Protein AF-A0A915K397-F1 (afdb_monomer)

Organism: Romanomermis culicivorax (NCBI:txid13658)

Sequence (78 aa):
EFLNYYAGPGIQHVALYTNDIVGSIRALKNRRVEFYTIENVYSKNCDGFGAGNFKALFEAVENGQRARGNLLPNNGYL

InterPro domains:
  IPR005956 4-hydroxyphenylpyruvate dioxygenase [PTHR11959] (1-42)
  IPR029068 Glyoxalase/Bleomycin resistance protein/Dihydroxybiphenyl dioxygenase [G3DSA:3.10.180.10] (1-41)
  IPR029068 Glyoxalase/Bleomycin resistance protein/Dihydroxybiphenyl dioxygenase [G3DSA:3.10.180.10] (42-72)
  IPR029068 Glyoxalase/Bleomycin resistance protein/Dihydroxybiphenyl dioxygenase [SSF54593] (1-71)

Structure (mmCIF, N/CA/C/O backbone):
data_AF-A0A915K397-F1
#
_entry.id   AF-A0A915K397-F1
#
loop_
_atom_site.group_PDB
_atom_site.id
_atom_site.type_symbol
_atom_site.label_atom_id
_atom_site.label_alt_id
_atom_site.label_comp_id
_atom_site.label_asym_id
_atom_site.label_entity_id
_atom_site.label_seq_id
_atom_site.pdbx_PDB_ins_code
_atom_site.Cartn_x
_atom_site.Cartn_y
_atom_site.Cartn_z
_atom_site.occupancy
_atom_site.B_iso_or_equiv
_atom_site.auth_seq_id
_atom_site.auth_comp_id
_atom_site.auth_asym_id
_atom_site.auth_atom_id
_atom_site.pdbx_PDB_model_num
ATOM 1 N N . GLU A 1 1 ? 14.278 2.121 -10.694 1.00 69.44 1 GLU A N 1
ATOM 2 C CA . GLU A 1 1 ? 13.805 0.719 -10.793 1.00 69.44 1 GLU A CA 1
ATOM 3 C C . GLU A 1 1 ? 12.726 0.544 -11.862 1.00 69.44 1 GLU A C 1
ATOM 5 O O . GLU A 1 1 ? 13.012 -0.119 -12.845 1.00 69.44 1 GLU A O 1
ATOM 10 N N . PHE A 1 2 ? 11.535 1.144 -11.716 1.00 74.69 2 PHE A N 1
ATOM 11 C CA . PHE A 1 2 ? 10.388 0.904 -12.610 1.00 74.69 2 PHE A CA 1
ATOM 12 C C . PHE A 1 2 ? 10.729 1.019 -14.107 1.00 74.69 2 PHE A C 1
ATOM 14 O O . PHE A 1 2 ? 10.540 0.063 -14.846 1.00 74.69 2 PHE A O 1
ATOM 21 N N . LEU A 1 3 ? 11.324 2.136 -14.538 1.00 72.88 3 LEU A N 1
ATOM 22 C CA . LEU A 1 3 ? 11.696 2.344 -15.945 1.00 72.88 3 LEU A CA 1
ATOM 23 C C . LEU A 1 3 ? 12.724 1.323 -16.457 1.00 72.88 3 LEU A C 1
ATOM 25 O O . LEU A 1 3 ? 12.670 0.935 -17.617 1.00 72.88 3 LEU A O 1
ATOM 29 N N . ASN A 1 4 ? 13.638 0.871 -15.592 1.00 75.81 4 ASN A N 1
ATOM 30 C CA . ASN A 1 4 ? 14.670 -0.102 -15.955 1.00 75.81 4 ASN A CA 1
ATOM 31 C C . ASN A 1 4 ? 14.083 -1.514 -16.069 1.00 75.81 4 ASN A C 1
ATOM 33 O O . ASN A 1 4 ? 14.480 -2.265 -16.950 1.00 75.81 4 ASN A O 1
ATOM 37 N N . TYR A 1 5 ? 13.141 -1.872 -15.189 1.00 75.75 5 TYR A N 1
ATOM 38 C CA . TYR A 1 5 ? 12.493 -3.185 -15.200 1.00 75.75 5 TYR A CA 1
ATOM 39 C C . TYR A 1 5 ? 11.448 -3.307 -16.318 1.00 75.75 5 TYR A C 1
ATOM 41 O O . TYR A 1 5 ? 11.375 -4.334 -16.982 1.00 75.75 5 TYR A O 1
ATOM 49 N N . TYR A 1 6 ? 10.665 -2.251 -16.553 1.00 78.06 6 TYR A N 1
ATOM 50 C CA . TYR A 1 6 ? 9.594 -2.229 -17.558 1.00 78.06 6 TYR A CA 1
ATOM 51 C C . TYR A 1 6 ? 10.016 -1.601 -18.897 1.00 78.06 6 TYR A C 1
ATOM 53 O O . TYR A 1 6 ? 9.177 -1.415 -19.773 1.00 78.06 6 TYR A O 1
ATOM 61 N N . ALA A 1 7 ? 11.309 -1.292 -19.062 1.00 78.31 7 ALA A N 1
ATOM 62 C CA . ALA A 1 7 ? 11.919 -0.766 -20.287 1.00 78.31 7 ALA A CA 1
ATOM 63 C C . ALA A 1 7 ? 11.214 0.472 -20.887 1.00 78.31 7 ALA A C 1
ATOM 65 O O . ALA A 1 7 ? 11.176 0.647 -22.104 1.00 78.31 7 ALA A O 1
ATOM 66 N N . GLY A 1 8 ? 10.657 1.346 -20.042 1.00 83.06 8 GLY A N 1
ATOM 67 C CA . GLY A 1 8 ? 9.967 2.553 -20.494 1.00 83.06 8 GLY A CA 1
ATOM 68 C C . GLY A 1 8 ? 8.988 3.149 -19.477 1.00 83.06 8 GLY A C 1
ATOM 69 O O . GLY A 1 8 ? 8.770 2.574 -18.407 1.00 83.06 8 GLY A O 1
ATOM 70 N N . PRO A 1 9 ? 8.419 4.332 -19.780 1.00 86.81 9 PRO A N 1
ATOM 71 C CA . PRO A 1 9 ? 7.397 4.971 -18.955 1.00 86.81 9 PRO A CA 1
ATOM 72 C C . PRO A 1 9 ? 6.093 4.164 -18.936 1.00 86.81 9 PRO A C 1
ATOM 74 O O . PRO A 1 9 ? 5.740 3.499 -19.907 1.00 86.81 9 PRO A O 1
ATOM 77 N N . GLY A 1 10 ? 5.351 4.253 -17.831 1.00 88.94 10 GLY A N 1
ATOM 78 C CA . GLY A 1 10 ? 4.110 3.507 -17.648 1.00 88.94 10 GLY A CA 1
ATOM 79 C C . GLY A 1 10 ? 3.436 3.777 -16.305 1.00 88.94 10 GLY A C 1
ATOM 80 O O . GLY A 1 10 ? 3.904 4.589 -15.506 1.00 88.94 10 GLY A O 1
ATOM 81 N N . ILE A 1 11 ? 2.321 3.087 -16.063 1.00 87.19 11 ILE A N 1
ATOM 82 C CA . ILE A 1 11 ? 1.545 3.206 -14.824 1.00 87.19 11 ILE A CA 1
ATOM 83 C C . ILE A 1 11 ? 2.239 2.403 -13.722 1.00 87.19 11 ILE A C 1
ATOM 85 O O . ILE A 1 11 ? 2.381 1.188 -13.829 1.00 87.19 11 ILE A O 1
ATOM 89 N N . GLN A 1 12 ? 2.645 3.083 -12.651 1.00 85.25 12 GLN A N 1
ATOM 90 C CA . GLN A 1 12 ? 3.342 2.453 -11.527 1.00 85.25 12 GLN A CA 1
ATOM 91 C C . GLN A 1 12 ? 2.385 1.901 -10.462 1.00 85.25 12 GLN A C 1
ATOM 93 O O . GLN A 1 12 ? 2.679 0.886 -9.835 1.00 85.25 12 GLN A O 1
ATOM 98 N N . HIS A 1 13 ? 1.258 2.573 -10.224 1.00 84.38 13 HIS A N 1
ATOM 99 C CA . HIS A 1 13 ? 0.280 2.166 -9.220 1.00 84.38 13 HIS A CA 1
ATOM 100 C C . HIS A 1 13 ? -1.123 2.666 -9.571 1.00 84.38 13 HIS A C 1
ATOM 102 O O . HIS A 1 13 ? -1.291 3.624 -10.324 1.00 84.38 13 HIS A O 1
ATOM 108 N N . VAL A 1 14 ? -2.126 2.016 -8.981 1.00 87.81 14 VAL A N 1
ATOM 109 C CA . VAL A 1 14 ? -3.535 2.408 -9.055 1.00 87.81 14 VAL A CA 1
ATOM 110 C C . VAL A 1 14 ? -4.057 2.549 -7.630 1.00 87.81 14 VAL A C 1
ATOM 112 O O . VAL A 1 14 ? -3.908 1.635 -6.820 1.00 87.81 14 VAL A O 1
ATOM 115 N N . ALA A 1 15 ? -4.656 3.697 -7.317 1.00 88.38 15 ALA A N 1
ATOM 116 C CA . ALA A 1 15 ? -5.291 3.928 -6.027 1.00 88.38 15 ALA A CA 1
ATOM 117 C C . ALA A 1 15 ? -6.731 3.400 -6.047 1.00 88.38 15 ALA A C 1
ATOM 119 O O . ALA A 1 15 ? -7.501 3.709 -6.955 1.00 88.38 15 ALA A O 1
ATOM 120 N N . LEU A 1 16 ? -7.096 2.621 -5.029 1.00 88.00 16 LEU A N 1
ATOM 121 C CA . LEU A 1 16 ? -8.450 2.107 -4.841 1.00 88.00 16 LEU A CA 1
ATOM 122 C C . LEU A 1 16 ? -9.083 2.779 -3.624 1.00 88.00 16 LEU A C 1
ATOM 124 O O . LEU A 1 16 ? -8.497 2.801 -2.542 1.00 88.00 16 LEU A O 1
ATOM 128 N N . TYR A 1 17 ? -10.283 3.319 -3.810 1.00 90.56 17 TYR A N 1
ATOM 129 C CA . TYR A 1 17 ? -11.050 3.955 -2.745 1.00 90.56 17 TYR A CA 1
ATOM 130 C C . TYR A 1 17 ? -11.866 2.927 -1.954 1.00 90.56 17 TYR A C 1
ATOM 132 O O . TYR A 1 17 ? -12.438 1.999 -2.525 1.00 90.56 17 TYR A O 1
ATOM 140 N N . THR A 1 18 ? -11.957 3.117 -0.638 1.00 90.69 18 THR A N 1
ATOM 141 C CA . THR A 1 18 ? -12.832 2.332 0.235 1.00 90.69 18 THR A CA 1
ATOM 142 C C . THR A 1 18 ? -13.336 3.175 1.400 1.00 90.69 18 THR A C 1
ATOM 144 O O . THR A 1 18 ? -12.624 4.042 1.903 1.00 90.69 18 THR A O 1
ATOM 147 N N . ASN A 1 19 ? -14.557 2.881 1.845 1.00 93.62 19 ASN A N 1
ATOM 148 C CA . ASN A 1 19 ? -15.158 3.468 3.044 1.00 93.62 19 ASN A CA 1
ATOM 149 C C . ASN A 1 19 ? -14.786 2.706 4.331 1.00 93.62 19 ASN A C 1
ATOM 151 O O . ASN A 1 19 ? -15.020 3.209 5.424 1.00 93.62 19 ASN A O 1
ATOM 155 N N . ASP A 1 20 ? -14.210 1.504 4.215 1.00 92.25 20 ASP A N 1
ATOM 156 C CA . ASP A 1 20 ? -13.760 0.688 5.350 1.00 92.25 20 ASP A CA 1
ATOM 157 C C . ASP A 1 20 ? -12.370 0.113 5.061 1.00 92.25 20 ASP A C 1
ATOM 159 O O . ASP A 1 20 ? -12.205 -0.999 4.545 1.00 92.25 20 ASP A O 1
ATOM 163 N N . ILE A 1 21 ? -11.344 0.899 5.387 1.00 89.50 21 ILE A N 1
ATOM 164 C CA . ILE A 1 21 ? -9.945 0.523 5.171 1.00 89.50 21 ILE A CA 1
ATOM 165 C C . ILE A 1 21 ? -9.552 -0.715 5.992 1.00 89.50 21 ILE A C 1
ATOM 167 O O . ILE A 1 21 ? -8.821 -1.570 5.498 1.00 89.50 21 ILE A O 1
ATOM 171 N N . VAL A 1 22 ? -10.071 -0.880 7.213 1.00 90.25 22 VAL A N 1
ATOM 172 C CA . VAL A 1 22 ? -9.697 -1.998 8.094 1.00 90.25 22 VAL A CA 1
ATOM 173 C C . VAL A 1 22 ? -10.279 -3.310 7.575 1.00 90.25 22 VAL A C 1
ATOM 175 O O . VAL A 1 22 ? -9.546 -4.299 7.454 1.00 90.25 22 VAL A O 1
ATOM 178 N N . GLY A 1 23 ? -11.569 -3.329 7.233 1.00 93.56 23 GLY A N 1
ATOM 179 C CA . GLY A 1 23 ? -12.214 -4.493 6.626 1.00 93.56 23 GLY A CA 1
ATOM 180 C C . GLY A 1 23 ? -11.592 -4.854 5.279 1.00 93.56 23 GLY A C 1
ATOM 181 O O . GLY A 1 23 ? -11.272 -6.023 5.039 1.00 93.56 23 GLY A O 1
ATOM 182 N N . SER A 1 24 ? -11.317 -3.849 4.442 1.00 94.25 24 SER A N 1
ATOM 183 C CA . SER A 1 24 ? -10.682 -4.043 3.132 1.00 94.25 24 SER A CA 1
ATOM 184 C C . SER A 1 24 ? -9.299 -4.688 3.257 1.00 94.25 24 SER A C 1
ATOM 186 O O . SER A 1 24 ? -9.026 -5.696 2.602 1.00 94.25 24 SER A O 1
ATOM 188 N N . ILE A 1 25 ? -8.438 -4.176 4.144 1.00 90.75 25 ILE A N 1
ATOM 189 C CA . ILE A 1 25 ? -7.093 -4.732 4.359 1.00 90.75 25 ILE A CA 1
ATOM 190 C C . ILE A 1 25 ? -7.161 -6.153 4.928 1.00 90.75 25 ILE A C 1
ATOM 192 O O . ILE A 1 25 ? -6.418 -7.023 4.474 1.00 90.75 25 ILE A O 1
ATOM 196 N N . ARG A 1 26 ? -8.064 -6.432 5.879 1.00 93.00 26 ARG A N 1
ATOM 197 C CA . ARG A 1 26 ? -8.262 -7.798 6.402 1.00 93.00 26 ARG A CA 1
ATOM 198 C C . ARG A 1 26 ? -8.659 -8.773 5.293 1.00 93.00 26 ARG A C 1
ATOM 200 O O . ARG A 1 26 ? -8.069 -9.847 5.188 1.00 93.00 26 ARG A O 1
ATOM 207 N N . ALA A 1 27 ? -9.612 -8.393 4.443 1.00 95.31 27 ALA A N 1
ATOM 208 C CA . ALA A 1 27 ? -10.053 -9.224 3.325 1.00 95.31 27 ALA A CA 1
ATOM 209 C C . ALA A 1 27 ? -8.923 -9.488 2.314 1.00 95.31 27 ALA A C 1
ATOM 211 O O . ALA A 1 27 ? -8.772 -10.616 1.844 1.00 95.31 27 ALA A O 1
ATOM 212 N N . LEU A 1 28 ? -8.107 -8.476 2.008 1.00 95.06 28 LEU A N 1
ATOM 213 C CA . LEU A 1 28 ? -6.953 -8.614 1.116 1.00 95.06 28 LEU A CA 1
ATOM 214 C C . LEU A 1 28 ? -5.867 -9.519 1.719 1.00 95.06 28 LEU A C 1
ATOM 216 O O . LEU A 1 28 ? -5.387 -10.425 1.037 1.00 95.06 28 LEU A O 1
ATOM 220 N N . LYS A 1 29 ? -5.547 -9.366 3.011 1.00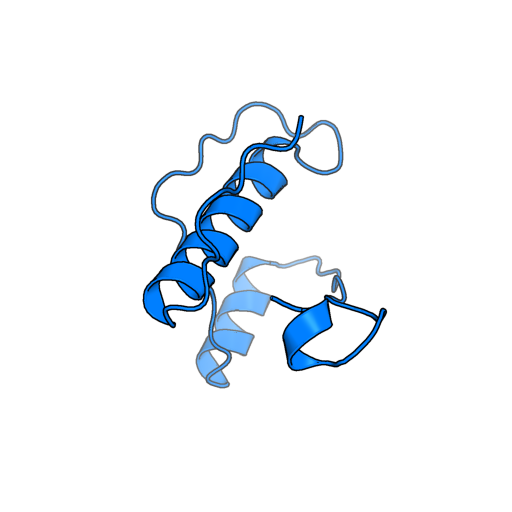 90.50 29 LYS A N 1
ATOM 221 C CA . LYS A 1 29 ? -4.604 -10.255 3.713 1.00 90.50 29 LYS A CA 1
ATOM 222 C C . LYS A 1 29 ? -5.076 -11.710 3.723 1.00 90.50 29 LYS A C 1
ATOM 224 O O . LYS A 1 29 ? -4.285 -12.606 3.440 1.00 90.50 29 LYS A O 1
ATOM 229 N N . ASN A 1 30 ? -6.369 -11.955 3.952 1.00 94.88 30 ASN A N 1
ATOM 230 C CA . ASN A 1 30 ? -6.946 -13.306 3.889 1.00 94.88 30 ASN A CA 1
ATOM 231 C C . ASN A 1 30 ? -6.827 -13.936 2.491 1.00 94.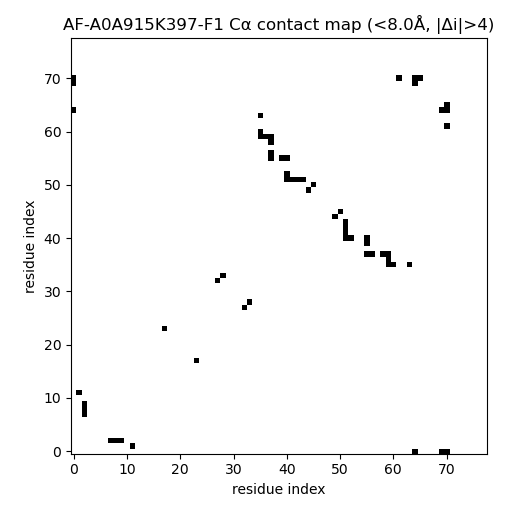88 30 ASN A C 1
ATOM 233 O O . ASN A 1 30 ? -6.756 -15.156 2.362 1.00 94.88 30 ASN A O 1
ATOM 237 N N . ARG A 1 31 ? -6.767 -13.110 1.441 1.00 95.12 31 ARG A N 1
ATOM 238 C CA . ARG A 1 31 ? -6.533 -13.528 0.050 1.00 95.12 31 ARG A CA 1
ATOM 239 C C . ARG A 1 31 ? -5.046 -13.605 -0.320 1.00 95.12 31 ARG A C 1
ATOM 241 O O . ARG A 1 31 ? -4.739 -13.772 -1.494 1.00 95.12 31 ARG A O 1
ATOM 248 N N . ARG A 1 32 ? -4.139 -13.521 0.663 1.00 93.69 32 ARG A N 1
ATOM 249 C CA . ARG A 1 32 ? -2.675 -13.536 0.487 1.00 93.69 32 ARG A CA 1
ATOM 250 C C . ARG A 1 32 ? -2.134 -12.376 -0.355 1.00 93.69 32 ARG A C 1
ATOM 252 O O . ARG A 1 32 ? -1.108 -12.517 -1.008 1.00 93.69 32 ARG A O 1
ATOM 259 N N . VAL A 1 33 ? -2.808 -11.226 -0.334 1.00 91.19 33 VAL A N 1
ATOM 260 C CA . VAL A 1 33 ? -2.234 -9.994 -0.886 1.00 91.19 33 VAL A CA 1
ATOM 261 C C . VAL A 1 33 ? -1.140 -9.508 0.058 1.00 91.19 33 VAL A C 1
ATOM 263 O O . VAL A 1 33 ? -1.380 -9.332 1.256 1.00 91.19 33 VAL A O 1
ATOM 266 N N . GLU A 1 34 ? 0.055 -9.307 -0.485 1.00 87.62 34 GLU A N 1
ATOM 267 C CA . GLU A 1 34 ? 1.204 -8.801 0.257 1.00 87.62 34 GLU A CA 1
ATOM 268 C C . GLU A 1 34 ? 1.147 -7.278 0.398 1.00 87.62 34 GLU A C 1
ATOM 270 O O . GLU A 1 34 ? 0.704 -6.558 -0.498 1.00 87.62 34 GLU A O 1
ATOM 275 N N . PHE A 1 35 ? 1.607 -6.790 1.546 1.00 85.38 35 PHE A N 1
ATOM 276 C CA . PHE A 1 35 ? 1.667 -5.370 1.869 1.00 85.38 35 PHE A CA 1
ATOM 277 C C . PHE A 1 35 ? 3.066 -5.026 2.352 1.00 85.38 35 PHE A C 1
ATOM 279 O O . PHE A 1 35 ? 3.692 -5.816 3.058 1.00 85.38 35 PHE A O 1
ATOM 286 N N . TYR A 1 36 ? 3.522 -3.820 2.032 1.00 80.56 36 TYR A N 1
ATOM 287 C CA . TYR A 1 36 ? 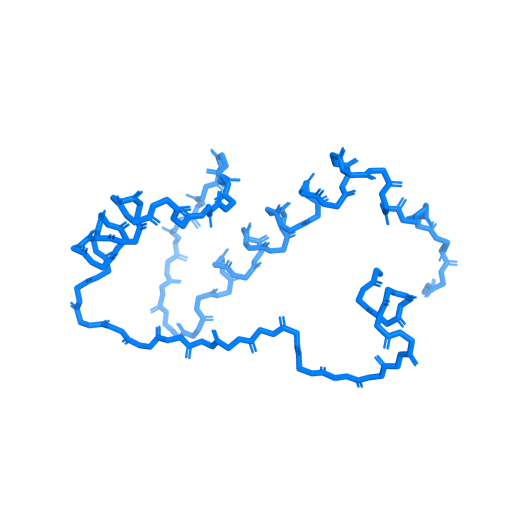4.730 -3.285 2.639 1.00 80.56 36 TYR A CA 1
ATOM 288 C C . TYR A 1 36 ? 4.488 -2.957 4.115 1.00 80.56 36 TYR A C 1
ATOM 290 O O . TYR A 1 36 ? 3.449 -2.404 4.486 1.00 80.56 36 TYR A O 1
ATOM 298 N N . THR A 1 37 ? 5.466 -3.288 4.952 1.00 74.69 37 THR A N 1
ATOM 299 C CA . THR A 1 37 ? 5.472 -2.933 6.372 1.00 74.69 37 THR A CA 1
ATOM 300 C C . THR A 1 37 ? 6.077 -1.545 6.545 1.00 74.69 37 THR A C 1
ATOM 302 O O . THR A 1 37 ? 7.124 -1.248 5.972 1.00 74.69 37 THR A O 1
ATOM 305 N N . ILE A 1 38 ? 5.430 -0.704 7.351 1.00 70.25 38 ILE A N 1
ATOM 306 C CA . ILE A 1 38 ? 5.939 0.611 7.744 1.00 70.25 38 ILE A CA 1
ATOM 307 C C . ILE A 1 38 ? 6.121 0.593 9.261 1.00 70.25 38 ILE A C 1
ATOM 309 O O . ILE A 1 38 ? 5.169 0.316 9.988 1.00 70.25 38 ILE A O 1
ATOM 313 N N . GLU A 1 39 ? 7.333 0.872 9.737 1.00 63.47 39 GLU A N 1
ATOM 314 C CA . GLU A 1 39 ? 7.670 0.772 11.164 1.00 63.47 39 GLU A CA 1
ATOM 315 C C . GLU A 1 39 ? 7.424 2.071 11.948 1.00 63.47 39 GLU A C 1
ATOM 317 O O . GLU A 1 39 ? 7.275 2.022 13.166 1.00 63.47 39 GLU A O 1
ATOM 322 N N . ASN A 1 40 ? 7.352 3.234 11.287 1.00 57.50 40 ASN A N 1
ATOM 323 C CA . ASN A 1 40 ? 7.253 4.520 11.982 1.00 57.50 40 ASN A CA 1
ATOM 324 C C . ASN A 1 40 ? 6.351 5.514 11.227 1.00 57.50 40 ASN A C 1
ATOM 326 O O . ASN A 1 40 ? 6.781 6.159 10.274 1.00 57.50 40 ASN A O 1
ATOM 330 N N . VAL A 1 41 ? 5.083 5.642 11.639 1.00 59.00 41 VAL A N 1
ATOM 331 C CA . VAL A 1 41 ? 4.132 6.606 11.054 1.00 59.00 41 VAL A CA 1
ATOM 332 C C . VAL A 1 41 ? 3.776 7.669 12.087 1.00 59.00 41 VAL A C 1
ATOM 334 O O . VAL A 1 41 ? 3.022 7.413 13.024 1.00 59.00 41 VAL A O 1
ATOM 337 N N . TYR A 1 42 ? 4.266 8.893 11.889 1.00 53.38 42 TYR A N 1
ATOM 338 C CA . TYR A 1 42 ? 3.784 10.063 12.620 1.00 53.38 42 TYR A CA 1
ATOM 339 C C . TYR A 1 42 ? 2.574 10.654 11.888 1.00 53.38 42 TYR A C 1
ATOM 341 O O . TYR A 1 42 ? 2.721 11.304 10.856 1.00 53.38 42 TYR A O 1
ATOM 349 N N . SER A 1 43 ? 1.370 10.439 12.425 1.00 53.34 43 SER A N 1
ATOM 350 C CA . SER A 1 43 ? 0.148 11.088 11.935 1.00 53.34 43 SER A CA 1
ATOM 351 C C . SER A 1 43 ? -0.105 12.377 12.718 1.00 53.34 43 SER A C 1
ATOM 353 O O . SER A 1 43 ? -0.702 12.386 13.792 1.00 53.34 43 SER A O 1
ATOM 355 N N . LYS A 1 44 ? 0.382 13.505 12.201 1.00 44.09 44 LYS A N 1
ATOM 356 C CA . LYS A 1 44 ? -0.113 14.821 12.618 1.00 44.09 44 LYS A CA 1
ATOM 357 C C . LYS A 1 44 ? -0.657 15.544 11.393 1.00 44.09 44 LYS A C 1
ATOM 359 O O . LYS A 1 44 ? 0.098 15.823 10.471 1.00 44.09 44 LYS A O 1
ATOM 364 N N . ASN A 1 45 ? -1.956 15.839 11.457 1.00 45.72 45 ASN A N 1
ATOM 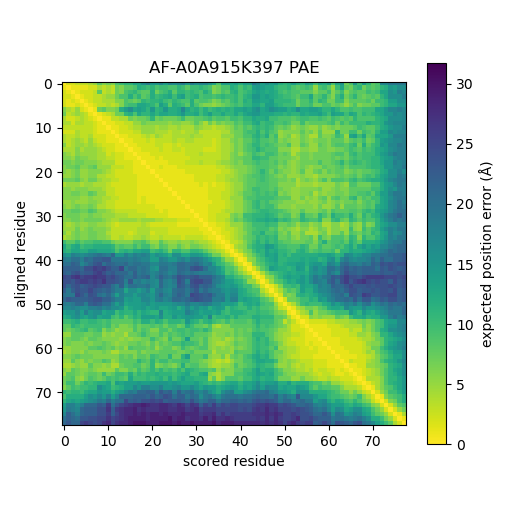365 C CA . ASN A 1 45 ? -2.768 16.642 10.537 1.00 45.72 45 ASN A CA 1
ATOM 366 C C . ASN A 1 45 ? -2.967 16.058 9.126 1.00 45.72 45 ASN A C 1
ATOM 368 O O . ASN A 1 45 ? -2.047 15.966 8.318 1.00 45.72 45 ASN A O 1
ATOM 372 N N . CYS A 1 46 ? -4.221 15.709 8.828 1.00 47.22 46 CYS A N 1
ATOM 373 C CA . CYS A 1 46 ? -4.665 15.137 7.559 1.00 47.22 46 CYS A CA 1
ATOM 374 C C . CYS A 1 46 ? -5.661 1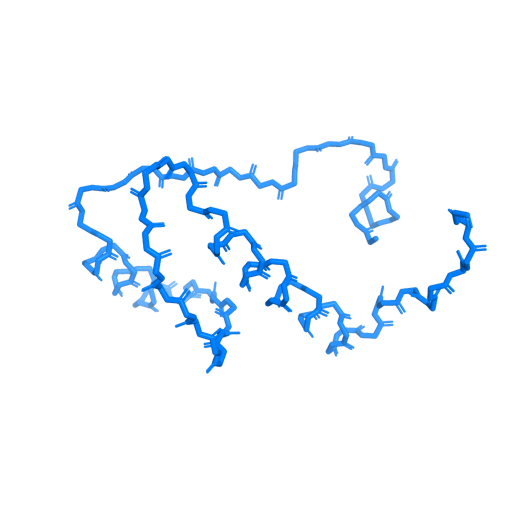6.083 6.858 1.00 47.22 46 CYS A C 1
ATOM 376 O O . CYS A 1 46 ? -6.820 15.722 6.693 1.00 47.22 46 CYS A O 1
ATOM 378 N N . ASP A 1 47 ? -5.221 17.273 6.436 1.00 45.19 47 ASP A N 1
ATOM 379 C CA . ASP A 1 47 ? -6.026 18.212 5.628 1.00 45.19 47 ASP A CA 1
ATOM 380 C C . ASP A 1 47 ? -5.672 18.100 4.132 1.00 45.19 47 ASP A C 1
ATOM 382 O O . ASP A 1 47 ? -5.172 19.035 3.508 1.00 45.19 47 ASP A O 1
ATOM 386 N N . GLY A 1 48 ? -5.866 16.912 3.550 1.00 59.03 48 GLY A N 1
ATOM 387 C CA . GLY A 1 48 ? -5.604 16.640 2.129 1.00 59.03 48 GLY A CA 1
ATOM 388 C C . GLY A 1 48 ? -5.038 15.243 1.871 1.00 59.03 48 GLY A C 1
ATOM 389 O O . GLY A 1 48 ? -5.146 14.352 2.715 1.00 59.03 48 GLY A O 1
ATOM 390 N N . PHE A 1 49 ? -4.412 15.026 0.707 1.00 56.69 49 PHE A N 1
ATOM 391 C CA . PHE A 1 49 ? -3.680 13.783 0.434 1.00 56.69 49 PHE A CA 1
ATOM 392 C C . PHE A 1 49 ? -2.473 13.738 1.378 1.00 56.69 49 PHE A C 1
ATOM 394 O O . PHE A 1 49 ? -1.484 14.427 1.151 1.00 56.69 49 PHE A O 1
ATOM 401 N N . GLY A 1 50 ? -2.603 13.007 2.489 1.00 56.03 50 GLY A N 1
ATOM 402 C CA . GLY A 1 50 ? -1.698 13.071 3.636 1.00 56.03 50 GLY A CA 1
ATOM 403 C C . GLY A 1 50 ? -0.221 13.086 3.245 1.00 56.03 50 GLY A C 1
ATOM 404 O O . GLY A 1 50 ? 0.347 12.048 2.917 1.00 56.03 50 GLY A O 1
ATOM 405 N N . ALA A 1 51 ? 0.421 14.254 3.321 1.00 54.22 51 ALA A N 1
ATOM 406 C CA . ALA A 1 51 ? 1.836 14.422 2.989 1.00 54.22 51 ALA A CA 1
ATOM 407 C C . ALA A 1 51 ? 2.738 13.489 3.827 1.00 54.22 51 ALA A C 1
ATOM 409 O O . ALA A 1 51 ? 3.748 12.986 3.339 1.00 54.22 51 ALA A O 1
ATOM 410 N N . GLY A 1 52 ? 2.318 13.168 5.059 1.00 55.38 52 GLY A N 1
ATOM 411 C CA . GLY A 1 52 ? 2.955 12.145 5.895 1.00 55.38 52 GLY A CA 1
ATOM 412 C C . GLY A 1 52 ? 2.784 10.708 5.380 1.00 55.38 52 GLY A C 1
ATOM 413 O O . GLY A 1 52 ? 3.708 9.907 5.506 1.00 55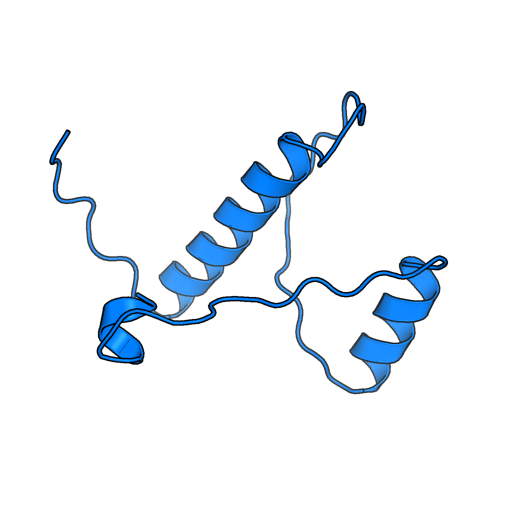.38 52 GLY A O 1
ATOM 414 N N . ASN A 1 53 ? 1.656 10.388 4.731 1.00 65.12 53 ASN A N 1
ATOM 415 C CA . ASN A 1 53 ? 1.407 9.069 4.136 1.00 65.12 53 ASN A CA 1
ATOM 416 C C . ASN A 1 53 ? 2.323 8.817 2.939 1.00 65.12 53 ASN A C 1
ATOM 418 O O . ASN A 1 53 ? 2.772 7.693 2.742 1.00 65.12 53 ASN A O 1
ATOM 422 N N . PHE A 1 54 ? 2.632 9.858 2.161 1.00 65.12 54 PHE A N 1
ATOM 423 C CA . PHE A 1 54 ? 3.565 9.732 1.046 1.00 65.12 54 PHE A CA 1
ATOM 424 C C . PHE A 1 54 ? 4.981 9.427 1.516 1.00 65.12 54 PHE A C 1
ATOM 426 O O . PHE A 1 54 ? 5.578 8.494 0.994 1.00 65.12 54 PHE A O 1
ATOM 433 N N . LYS A 1 55 ? 5.507 10.148 2.516 1.00 67.06 55 LYS A N 1
ATOM 434 C CA . LYS A 1 55 ? 6.857 9.884 3.043 1.00 67.06 55 LYS A CA 1
ATOM 435 C C . LYS A 1 55 ? 6.985 8.445 3.548 1.00 67.06 55 LYS A C 1
ATOM 437 O O . LYS A 1 55 ? 7.906 7.739 3.161 1.00 67.06 55 LYS A O 1
ATOM 442 N N . ALA A 1 56 ? 6.002 7.999 4.325 1.00 70.38 56 ALA A N 1
ATOM 443 C CA . ALA A 1 56 ? 5.943 6.635 4.835 1.00 70.3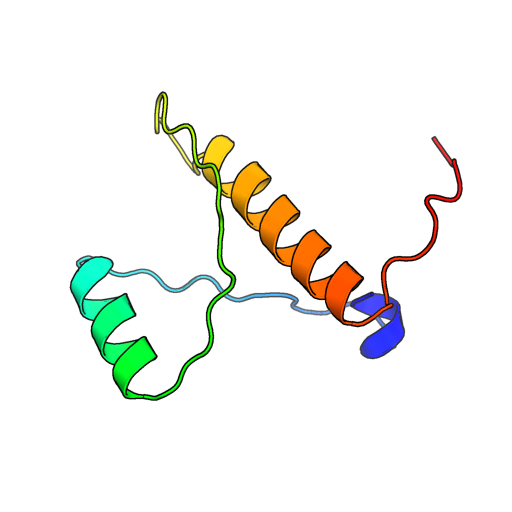8 56 ALA A CA 1
ATOM 444 C C . ALA A 1 56 ? 5.833 5.582 3.712 1.00 70.38 56 ALA A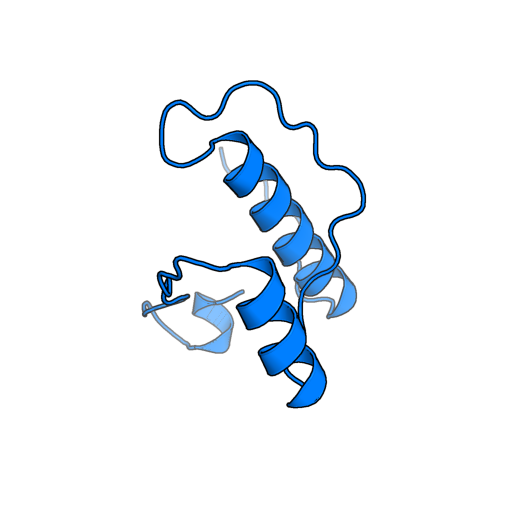 C 1
ATOM 446 O O . ALA A 1 56 ? 6.467 4.529 3.782 1.00 70.38 56 ALA A O 1
ATOM 447 N N . LEU A 1 57 ? 5.061 5.867 2.656 1.00 75.50 57 LEU A N 1
ATOM 448 C CA . LEU A 1 57 ? 4.946 4.997 1.485 1.00 75.50 57 LEU A CA 1
ATOM 449 C C . LEU A 1 57 ? 6.258 4.928 0.694 1.00 75.50 57 LEU A C 1
ATOM 451 O O . LEU A 1 57 ? 6.677 3.834 0.325 1.00 75.50 57 LEU A O 1
ATOM 455 N N . PHE A 1 58 ? 6.910 6.068 0.451 1.00 75.25 58 PHE A N 1
ATOM 456 C CA . PHE A 1 58 ? 8.207 6.122 -0.226 1.00 75.25 58 PHE A CA 1
ATOM 457 C C . PHE A 1 58 ? 9.258 5.319 0.544 1.00 75.25 58 PHE A C 1
ATOM 459 O O . PHE A 1 58 ? 9.910 4.466 -0.049 1.00 75.25 58 PHE A O 1
ATOM 466 N N . GLU A 1 59 ? 9.345 5.500 1.862 1.00 75.25 59 GLU A N 1
ATOM 467 C CA . GLU A 1 59 ? 10.265 4.742 2.720 1.00 75.25 59 GLU A CA 1
ATOM 468 C C . GLU A 1 59 ? 9.999 3.226 2.658 1.00 75.25 59 GLU A C 1
ATOM 470 O O . GLU A 1 59 ? 10.931 2.433 2.521 1.00 75.25 59 GLU A O 1
ATOM 475 N N . ALA A 1 60 ? 8.731 2.798 2.691 1.00 75.81 60 ALA A N 1
ATOM 476 C CA . ALA A 1 60 ? 8.362 1.388 2.535 1.00 75.81 60 ALA A CA 1
ATOM 477 C C . ALA A 1 60 ? 8.763 0.810 1.167 1.00 75.81 60 ALA A C 1
ATOM 479 O O . ALA A 1 60 ? 9.284 -0.308 1.091 1.00 75.81 60 ALA A O 1
ATOM 480 N N . VAL A 1 61 ? 8.541 1.566 0.089 1.00 79.69 61 VAL A N 1
ATOM 481 C CA . VAL A 1 61 ? 8.919 1.161 -1.272 1.00 79.69 61 VAL A CA 1
ATOM 482 C C . VAL A 1 61 ? 10.440 1.076 -1.410 1.00 79.69 61 VAL A C 1
ATOM 484 O O . VAL A 1 61 ? 10.941 0.083 -1.942 1.00 79.69 61 VAL A O 1
ATOM 487 N N . GLU A 1 62 ? 11.183 2.056 -0.894 1.00 76.62 62 GLU A N 1
ATOM 488 C CA . GLU A 1 62 ? 12.651 2.059 -0.895 1.00 76.62 62 GLU A CA 1
ATOM 489 C C . GLU A 1 62 ? 13.229 0.895 -0.087 1.00 76.62 62 GLU A C 1
ATOM 491 O O . GLU A 1 62 ? 14.146 0.219 -0.555 1.00 76.62 62 GLU A O 1
ATOM 496 N N . ASN A 1 63 ? 12.666 0.600 1.088 1.00 78.06 63 ASN A N 1
ATOM 497 C CA . ASN A 1 63 ? 13.056 -0.566 1.883 1.00 78.06 63 ASN A CA 1
ATOM 498 C C . ASN A 1 63 ? 12.822 -1.871 1.109 1.00 78.06 63 ASN A C 1
ATOM 500 O O . ASN A 1 63 ? 13.687 -2.750 1.100 1.00 78.06 63 ASN A O 1
ATOM 504 N N . GLY A 1 64 ? 11.700 -1.973 0.389 1.00 74.88 64 GLY A N 1
ATOM 505 C CA . GLY A 1 64 ? 11.432 -3.085 -0.520 1.00 74.88 64 GLY A 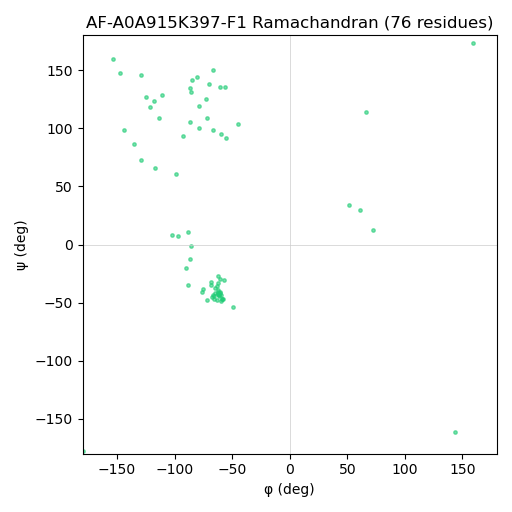CA 1
ATOM 506 C C . GLY A 1 64 ? 12.456 -3.196 -1.654 1.00 74.88 64 GLY A C 1
ATOM 507 O O . GLY A 1 64 ? 12.944 -4.288 -1.943 1.00 74.88 64 GLY A O 1
ATOM 508 N N . GLN A 1 65 ? 12.826 -2.076 -2.280 1.00 74.81 65 GLN A N 1
ATOM 509 C CA . GLN A 1 65 ? 13.850 -2.043 -3.331 1.00 74.81 65 GLN A CA 1
ATOM 510 C C . GLN A 1 65 ? 15.239 -2.416 -2.799 1.00 74.81 65 GLN A C 1
ATOM 512 O O . GLN A 1 65 ? 15.981 -3.131 -3.478 1.00 74.81 65 GLN A O 1
ATOM 517 N N . ARG A 1 66 ? 15.575 -1.988 -1.573 1.00 77.38 66 ARG A N 1
ATOM 518 C CA . ARG A 1 66 ? 16.826 -2.336 -0.885 1.00 77.38 66 ARG A CA 1
ATOM 519 C C . ARG A 1 66 ? 16.915 -3.830 -0.620 1.00 77.38 66 ARG A C 1
ATOM 521 O O . ARG A 1 66 ? 17.935 -4.433 -0.935 1.00 77.38 66 ARG A O 1
ATOM 528 N N . ALA A 1 67 ? 15.843 -4.422 -0.091 1.00 73.88 67 ALA A N 1
ATOM 529 C CA . ALA A 1 67 ? 15.774 -5.856 0.181 1.00 73.88 67 ALA A CA 1
ATOM 530 C C . ALA A 1 67 ? 15.952 -6.701 -1.093 1.00 73.88 67 ALA A C 1
ATOM 532 O O . ALA A 1 67 ? 16.503 -7.796 -1.034 1.00 73.88 67 ALA A O 1
ATOM 533 N N . ARG A 1 68 ? 15.541 -6.174 -2.255 1.00 79.00 68 ARG A N 1
ATOM 534 C CA . ARG A 1 68 ? 15.742 -6.806 -3.570 1.00 79.00 68 ARG A CA 1
ATOM 535 C C . ARG A 1 68 ? 17.095 -6.492 -4.226 1.00 79.00 68 ARG A C 1
ATOM 537 O O . ARG A 1 68 ? 17.341 -6.975 -5.323 1.00 79.00 68 ARG A O 1
ATOM 544 N N . GLY A 1 69 ? 17.953 -5.681 -3.600 1.00 75.06 69 GLY A N 1
ATOM 545 C CA . GLY A 1 69 ? 19.262 -5.295 -4.146 1.00 75.06 69 GLY A CA 1
ATOM 546 C C . GLY A 1 69 ? 19.211 -4.315 -5.328 1.00 75.06 69 GLY A C 1
ATOM 547 O O . GLY A 1 69 ? 20.229 -4.100 -5.975 1.00 75.06 69 GLY A O 1
ATOM 548 N N . ASN A 1 70 ? 18.053 -3.702 -5.602 1.00 69.88 70 ASN A N 1
ATOM 549 C CA . ASN A 1 70 ? 17.816 -2.857 -6.783 1.00 69.88 70 ASN A CA 1
ATOM 550 C C . ASN A 1 70 ? 17.859 -1.344 -6.497 1.00 69.88 70 ASN A C 1
ATOM 552 O O . ASN A 1 70 ? 17.522 -0.541 -7.374 1.00 69.88 70 ASN A O 1
ATOM 556 N N . LEU A 1 71 ? 18.255 -0.931 -5.287 1.00 69.81 71 LEU A N 1
ATOM 557 C CA . LEU A 1 71 ? 18.557 0.476 -5.028 1.00 69.81 71 LEU A CA 1
ATOM 558 C C . LEU A 1 71 ? 19.866 0.835 -5.728 1.00 69.81 71 LEU A C 1
ATOM 560 O O . LEU A 1 71 ? 20.943 0.414 -5.311 1.00 69.81 71 LEU A O 1
ATOM 564 N N . LEU A 1 72 ? 19.760 1.624 -6.795 1.00 64.44 72 LEU A N 1
ATOM 565 C CA . LEU A 1 72 ? 20.927 2.232 -7.418 1.00 64.44 72 LEU A CA 1
ATOM 566 C C . LEU A 1 72 ? 21.608 3.138 -6.375 1.00 64.44 72 LEU A C 1
ATOM 568 O O . LEU A 1 72 ? 20.901 3.876 -5.681 1.00 64.44 72 LEU A O 1
ATOM 572 N N . PRO A 1 73 ? 22.948 3.101 -6.234 1.00 56.38 73 PRO A N 1
ATOM 573 C CA . PRO A 1 73 ? 23.647 4.074 -5.409 1.00 56.38 73 PRO A CA 1
ATOM 574 C C . PRO A 1 73 ? 23.297 5.472 -5.916 1.00 56.38 73 PRO A C 1
ATOM 576 O O . PRO A 1 73 ? 23.236 5.705 -7.124 1.00 56.38 73 PRO A O 1
ATOM 579 N N . ASN A 1 74 ? 23.008 6.369 -4.976 1.00 52.81 74 ASN A N 1
ATOM 580 C CA . ASN A 1 74 ? 22.609 7.741 -5.244 1.00 52.81 74 ASN A CA 1
ATOM 581 C C . ASN A 1 74 ? 23.739 8.426 -6.030 1.00 52.81 74 ASN A C 1
ATOM 583 O O . ASN A 1 74 ? 24.730 8.862 -5.447 1.00 52.81 74 ASN A O 1
ATOM 587 N N . ASN A 1 75 ? 23.645 8.442 -7.359 1.00 45.22 75 ASN A N 1
ATOM 588 C CA . ASN A 1 75 ? 24.603 9.146 -8.193 1.00 45.22 75 ASN A CA 1
ATOM 589 C C . ASN A 1 75 ? 24.190 10.614 -8.127 1.00 45.22 75 ASN A C 1
ATOM 591 O O . ASN A 1 75 ? 23.188 10.996 -8.729 1.00 45.22 75 ASN A O 1
ATOM 595 N N . GLY A 1 76 ? 24.890 11.380 -7.288 1.00 47.78 76 GLY A N 1
ATOM 596 C CA . GLY A 1 76 ? 24.601 12.777 -6.985 1.00 47.78 76 GLY A CA 1
ATOM 597 C C . GLY A 1 76 ? 24.540 13.649 -8.235 1.00 47.78 76 GLY A C 1
ATOM 598 O O . GLY A 1 76 ? 25.548 14.199 -8.662 1.00 47.78 76 GLY A O 1
ATOM 599 N N . TYR A 1 77 ? 23.338 13.791 -8.782 1.00 40.50 77 TYR A N 1
ATOM 600 C CA . TYR A 1 77 ? 22.984 14.804 -9.765 1.00 40.50 77 TYR A CA 1
ATOM 601 C C . TYR A 1 77 ? 21.714 15.516 -9.292 1.00 40.50 77 TYR A C 1
ATOM 603 O O . TYR A 1 77 ? 20.617 15.302 -9.808 1.00 40.50 77 TYR A O 1
ATOM 611 N N . LEU A 1 78 ? 21.901 16.332 -8.255 1.00 42.94 78 LEU A N 1
ATOM 612 C CA . LEU A 1 78 ? 21.378 17.694 -8.183 1.00 42.94 78 LEU A CA 1
ATOM 613 C C . LEU A 1 78 ? 22.585 18.616 -8.016 1.00 42.94 78 LEU A C 1
ATOM 615 O O . LEU A 1 78 ? 23.444 18.270 -7.173 1.00 42.94 78 LEU A O 1
#

Radius of gyration: 15.36 Å; Cα contacts (8 Å, |Δi|>4): 31; chains: 1; bounding box: 40×32×33 Å

Foldseek 3Di:
DVCVVVVHDDDPDDDDDDPDPPVVVVVCVVVVNDDFDFDDQDDDDDPDPPPSVVVSVVVSVVVVCVVVVNDDPCPDDD

Mean predicted aligned error: 10.28 Å

Secondary structure (DSSP, 8-state):
-HHHHTTS----------S-HHHHHHHHHHTT------S-------SSS-HHHHHHHHHHHHHHHHHTT---------

pLDDT: mean 74.06, std 15.59, range [40.5, 95.31]

Solvent-accessible surface area (backbone atoms only — not comparable to full-atom values): 5322 Å² total; per-residue (Å²): 98,67,48,74,77,66,74,43,91,76,88,87,78,81,92,80,89,71,96,49,63,66,62,50,50,51,56,39,47,76,69,69,52,85,76,80,73,74,94,74,82,76,89,74,83,73,93,63,88,41,70,58,57,50,54,43,48,49,51,29,51,50,51,52,34,48,77,69,70,57,59,71,77,86,75,87,81,126